Protein AF-A0A7X7UXQ6-F1 (afdb_monomer_lite)

Secondary structure (DSSP, 8-state):
--HHHHHHHHHHHHHTTEEEEE-TTS-EEEEEPPPHHHHHHHHTS---HHHHHHHHHTTSPTT--GGGS-HHHHHHHHHHHHHHHHHHHHHHHHHHTSS------

Sequence (105 aa):
MDSESLKKFQECSLKARTLKVTLPSGFEFDFILPTTGRFLAFTKGKKTQDDLIQLLQEGFPEGLNVEDLPLDDFNYLNEVISNFFEEMMKKKESQTGSETTQENS

pLDDT: mean 75.97, std 15.03, range [34.34, 93.5]

Radius of gyration: 17.72 Å; chains: 1; bounding box: 43×42×54 Å

Foldseek 3Di:
DDPVVVVVVVVVVQVVQWDWDQFPVRDTDIFGAADPVLVVVQVPDDDDPVSVQVNRQVRGDPPDGLVPDDPRRNVVVVVVNVVVVVVVVVVVVVVVVPPDDDDDD

Structure (mmCIF, N/CA/C/O backbone):
data_AF-A0A7X7UXQ6-F1
#
_entry.id   AF-A0A7X7UXQ6-F1
#
loop_
_atom_site.group_PDB
_atom_site.id
_atom_site.type_symbol
_atom_site.label_atom_id
_atom_site.label_alt_id
_atom_site.label_comp_id
_atom_site.label_asym_id
_atom_site.label_entity_id
_atom_site.label_seq_id
_atom_site.pdbx_PDB_ins_code
_atom_site.Cartn_x
_atom_site.Cartn_y
_atom_site.Cartn_z
_atom_site.occupancy
_atom_site.B_iso_or_equiv
_atom_site.auth_seq_id
_atom_site.auth_comp_id
_atom_site.auth_asym_id
_atom_site.auth_atom_id
_atom_site.pdbx_PDB_model_num
ATOM 1 N N . MET A 1 1 ? 18.590 -10.190 22.890 1.00 59.88 1 MET A N 1
ATOM 2 C CA . MET A 1 1 ? 18.428 -10.589 21.478 1.00 59.88 1 MET A CA 1
ATOM 3 C C . MET A 1 1 ? 19.622 -10.031 20.730 1.00 59.88 1 MET A C 1
ATOM 5 O O . MET A 1 1 ? 19.849 -8.832 20.836 1.00 59.88 1 MET A O 1
ATOM 9 N N . ASP A 1 2 ? 20.438 -10.872 20.103 1.00 81.88 2 ASP A N 1
ATOM 10 C CA . ASP A 1 2 ? 21.579 -10.400 19.308 1.00 81.88 2 ASP A CA 1
ATOM 11 C C . ASP A 1 2 ? 21.134 -9.882 17.925 1.00 81.88 2 ASP A C 1
ATOM 13 O O . ASP A 1 2 ? 20.003 -10.107 17.484 1.00 81.88 2 ASP A O 1
ATOM 17 N N . SER A 1 3 ? 22.024 -9.136 17.265 1.00 77.25 3 SER A N 1
ATOM 18 C CA . SER A 1 3 ? 21.768 -8.471 15.976 1.00 77.25 3 SER A CA 1
ATOM 19 C C . SER A 1 3 ? 21.373 -9.454 14.865 1.00 77.25 3 SER A C 1
ATOM 21 O O . SER A 1 3 ? 20.536 -9.142 14.019 1.00 77.25 3 SER A O 1
ATOM 23 N N . GLU A 1 4 ? 21.921 -10.670 14.887 1.00 79.94 4 GLU A N 1
ATOM 24 C CA . GLU A 1 4 ? 21.634 -11.700 13.887 1.00 79.94 4 GLU A CA 1
ATOM 25 C C . GLU A 1 4 ? 20.246 -12.321 14.093 1.00 79.94 4 GLU A C 1
ATOM 27 O O . GLU A 1 4 ? 19.480 -12.4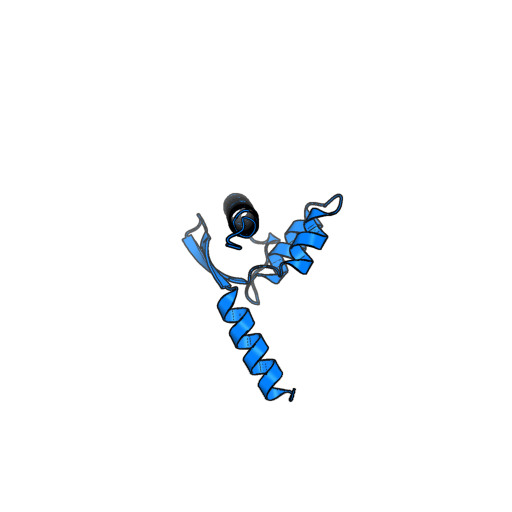78 13.141 1.00 79.94 4 GLU A O 1
ATOM 32 N N . SER A 1 5 ? 19.877 -12.597 15.343 1.00 75.44 5 SER A N 1
ATOM 33 C CA . SER A 1 5 ? 18.537 -13.051 15.714 1.00 75.44 5 SER A CA 1
ATOM 34 C C . SER A 1 5 ? 17.484 -11.991 15.398 1.00 75.44 5 SER A C 1
ATOM 36 O O . SER A 1 5 ? 16.396 -12.328 14.933 1.00 75.44 5 SER A O 1
ATOM 38 N N . LEU A 1 6 ? 17.801 -10.706 15.608 1.00 66.81 6 LEU A N 1
ATOM 39 C CA . LEU A 1 6 ? 16.920 -9.593 15.252 1.00 66.81 6 LEU A CA 1
ATOM 40 C C . LEU A 1 6 ? 16.702 -9.510 13.737 1.00 66.81 6 LEU A C 1
ATOM 42 O O . LEU A 1 6 ? 15.555 -9.391 13.312 1.00 66.81 6 LEU A O 1
ATOM 46 N N . LYS A 1 7 ? 17.760 -9.652 12.929 1.00 69.12 7 LYS A N 1
ATOM 47 C CA . LYS A 1 7 ? 17.646 -9.707 11.463 1.00 69.12 7 LYS A CA 1
ATOM 48 C C . LYS A 1 7 ? 16.806 -10.891 10.994 1.00 69.12 7 LYS A C 1
ATOM 50 O O . LYS A 1 7 ? 15.855 -10.689 10.250 1.00 69.12 7 LYS A O 1
ATOM 55 N N . LYS A 1 8 ? 17.072 -12.103 11.490 1.00 66.50 8 LYS A N 1
ATOM 56 C CA . LYS A 1 8 ? 16.286 -13.301 11.134 1.00 66.50 8 LYS A CA 1
ATOM 57 C C . LYS A 1 8 ? 14.817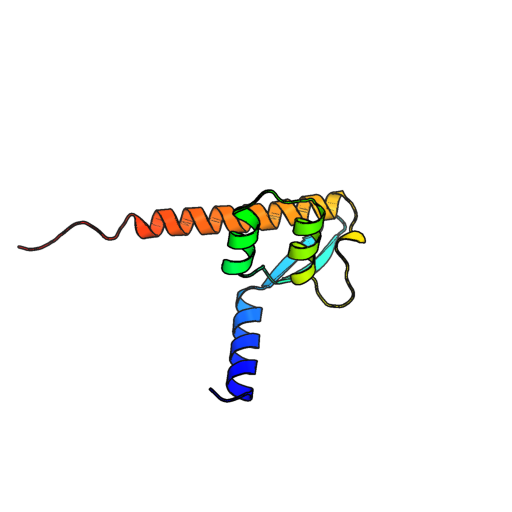 -13.162 11.535 1.00 66.50 8 LYS A C 1
ATOM 59 O O . LYS A 1 8 ? 13.927 -13.542 10.778 1.00 66.50 8 LYS A O 1
ATOM 64 N N . PHE A 1 9 ? 14.544 -12.580 12.703 1.00 70.00 9 PHE A N 1
ATOM 65 C CA . PHE A 1 9 ? 13.181 -12.286 13.140 1.00 70.00 9 PHE A CA 1
ATOM 66 C C . PHE A 1 9 ? 12.496 -11.252 12.239 1.00 70.00 9 PHE A C 1
ATOM 68 O O . PHE A 1 9 ? 11.333 -11.437 11.880 1.00 70.00 9 PHE A O 1
ATOM 75 N N . GLN A 1 10 ? 13.202 -10.188 11.850 1.00 65.00 10 GLN A N 1
ATOM 76 C CA . GLN A 1 10 ? 12.699 -9.179 10.918 1.00 65.00 10 GLN A CA 1
ATOM 77 C C . GLN A 1 10 ? 12.421 -9.787 9.540 1.00 65.00 10 GLN A C 1
ATOM 79 O O . GLN A 1 10 ? 11.328 -9.597 9.022 1.00 65.00 10 GLN A O 1
ATOM 84 N N . GLU A 1 11 ? 13.336 -10.581 8.988 1.00 63.50 11 GLU A N 1
ATOM 85 C CA . GLU A 1 11 ? 13.176 -11.272 7.703 1.00 63.50 11 GLU A CA 1
ATOM 86 C C . GLU A 1 11 ? 11.988 -12.245 7.711 1.00 63.50 11 GLU A C 1
ATOM 88 O O . GLU A 1 11 ? 11.159 -12.214 6.802 1.00 63.50 11 GLU A O 1
ATOM 93 N N . CYS A 1 12 ? 11.848 -13.068 8.756 1.00 59.16 12 CYS A N 1
ATOM 94 C CA . CYS A 1 12 ? 10.687 -13.948 8.915 1.00 59.16 12 CYS A CA 1
ATOM 95 C C . CYS A 1 12 ? 9.381 -13.159 9.077 1.00 59.16 12 CYS A C 1
ATOM 97 O O . CYS A 1 12 ? 8.370 -13.501 8.465 1.00 59.16 12 CYS A O 1
ATOM 99 N N . SER A 1 13 ? 9.394 -12.081 9.864 1.00 59.31 13 SER A N 1
ATOM 100 C CA . SER A 1 13 ? 8.212 -11.238 10.079 1.00 59.31 13 SER A CA 1
ATOM 101 C C . SER A 1 13 ? 7.819 -10.452 8.829 1.00 59.31 13 SER A C 1
ATOM 103 O O . SER A 1 13 ? 6.643 -10.162 8.634 1.00 59.31 13 SER A O 1
ATOM 105 N N . LEU A 1 14 ? 8.781 -10.069 7.987 1.00 60.78 14 LEU A N 1
ATOM 106 C CA . LEU A 1 14 ? 8.531 -9.424 6.698 1.00 60.78 14 LEU A CA 1
ATOM 107 C C . LEU A 1 14 ? 7.903 -10.418 5.720 1.00 60.78 14 LEU A C 1
ATOM 109 O O . LEU A 1 14 ? 6.826 -10.132 5.213 1.00 60.78 14 LEU A O 1
ATOM 113 N N . LYS A 1 15 ? 8.476 -11.622 5.573 1.00 60.47 15 LYS A N 1
ATOM 114 C CA . LYS A 1 15 ? 7.918 -12.688 4.717 1.00 60.47 15 LYS A CA 1
ATOM 115 C C . LYS A 1 15 ? 6.481 -13.071 5.087 1.00 60.47 15 LYS A C 1
ATOM 117 O O . LYS A 1 15 ? 5.685 -13.369 4.208 1.00 60.47 15 LYS A O 1
ATOM 122 N N . ALA A 1 16 ? 6.129 -13.034 6.373 1.00 62.81 16 ALA A N 1
ATOM 123 C CA . ALA A 1 16 ? 4.771 -13.323 6.843 1.00 62.81 16 ALA A CA 1
ATOM 124 C C . ALA A 1 16 ? 3.741 -12.209 6.546 1.00 62.81 16 ALA A C 1
ATOM 126 O O . ALA A 1 16 ? 2.552 -12.401 6.796 1.00 62.81 16 ALA A O 1
ATOM 127 N N . ARG A 1 17 ? 4.179 -11.038 6.064 1.00 74.25 17 ARG A N 1
ATOM 128 C CA . ARG A 1 17 ? 3.337 -9.852 5.814 1.00 74.25 17 ARG A CA 1
ATOM 129 C C . ARG A 1 17 ? 3.402 -9.367 4.364 1.00 74.25 17 ARG A C 1
ATOM 131 O O . ARG A 1 17 ? 2.951 -8.264 4.077 1.00 74.25 17 ARG A O 1
ATOM 138 N N . THR A 1 18 ? 3.960 -10.165 3.464 1.00 83.50 18 THR A N 1
ATOM 139 C CA . THR A 1 18 ? 4.050 -9.838 2.041 1.00 83.50 18 THR A CA 1
ATOM 140 C C . THR A 1 18 ? 2.849 -10.410 1.292 1.00 83.50 18 THR A C 1
ATOM 142 O O . THR A 1 18 ? 2.503 -11.578 1.466 1.00 83.50 18 THR A O 1
ATOM 145 N N . LEU A 1 19 ? 2.220 -9.596 0.448 1.00 84.50 19 LEU A N 1
ATOM 146 C CA . LEU A 1 19 ? 1.207 -10.006 -0.516 1.00 84.50 19 LEU A CA 1
ATOM 147 C C . LEU A 1 19 ? 1.790 -9.901 -1.919 1.00 84.50 19 LEU A C 1
ATOM 149 O O . LEU A 1 19 ? 2.307 -8.855 -2.296 1.00 84.50 19 LEU A O 1
ATOM 153 N N . LYS A 1 20 ? 1.653 -10.959 -2.714 1.00 88.56 20 LYS A N 1
ATOM 154 C CA . LYS A 1 20 ? 1.896 -10.865 -4.152 1.00 88.56 20 LYS A CA 1
ATOM 155 C C . LYS A 1 20 ? 0.717 -10.130 -4.784 1.00 88.56 20 LYS A C 1
ATOM 157 O O . LYS A 1 20 ? -0.416 -10.602 -4.697 1.00 88.56 20 LYS A O 1
ATOM 162 N N . VAL A 1 21 ? 0.985 -8.975 -5.381 1.00 89.31 21 VAL A N 1
ATOM 163 C CA . VAL A 1 21 ? -0.007 -8.129 -6.044 1.00 89.31 21 VAL A CA 1
ATOM 164 C C . VAL A 1 21 ? 0.220 -8.200 -7.547 1.00 89.31 21 VAL A C 1
ATOM 166 O O . VAL A 1 21 ? 1.334 -7.999 -8.026 1.00 89.31 21 VAL A O 1
ATOM 169 N N . THR A 1 22 ? -0.857 -8.457 -8.283 1.00 92.19 22 THR A N 1
ATOM 170 C CA . THR A 1 22 ? -0.915 -8.288 -9.736 1.00 92.19 22 THR A CA 1
ATOM 171 C C . THR A 1 22 ? -1.825 -7.102 -10.015 1.00 92.19 22 THR A C 1
ATOM 173 O O . THR A 1 22 ? -3.004 -7.134 -9.655 1.00 92.19 22 THR A O 1
ATOM 176 N N . LEU A 1 23 ? -1.265 -6.047 -10.599 1.00 91.19 23 LEU A N 1
ATOM 177 C CA . LEU A 1 23 ? -2.000 -4.848 -10.983 1.00 91.19 23 LEU A CA 1
ATOM 178 C C . LEU A 1 23 ? -2.808 -5.092 -12.271 1.00 91.19 23 LEU A C 1
ATOM 180 O O . LEU A 1 23 ? -2.425 -5.948 -13.075 1.00 91.19 23 LEU A O 1
ATOM 184 N N . PRO A 1 24 ? -3.891 -4.332 -12.512 1.00 92.44 24 PRO A N 1
ATOM 185 C CA . PRO A 1 24 ? -4.645 -4.365 -13.767 1.00 92.44 24 PRO A CA 1
ATOM 186 C C . PRO A 1 24 ? -3.791 -4.198 -15.032 1.00 92.44 24 PRO A C 1
ATOM 188 O O . PRO A 1 24 ? -4.075 -4.834 -16.047 1.00 92.44 24 PRO A O 1
ATOM 191 N N . SER A 1 25 ? -2.717 -3.404 -14.971 1.00 91.88 25 SER A N 1
ATOM 192 C CA . SER A 1 25 ? -1.735 -3.265 -16.060 1.00 91.88 25 SER A CA 1
ATOM 193 C C . SER A 1 25 ? -0.945 -4.543 -16.384 1.00 91.88 25 SER A C 1
ATOM 195 O O . SER A 1 25 ? -0.235 -4.594 -17.389 1.00 91.88 25 SER A O 1
ATOM 197 N N . GLY A 1 26 ? -1.054 -5.580 -15.550 1.00 91.31 26 GLY A N 1
ATOM 198 C CA . GLY A 1 26 ? -0.285 -6.819 -15.643 1.00 91.31 26 GLY A CA 1
ATOM 199 C C . GLY A 1 26 ? 1.066 -6.763 -14.929 1.00 91.31 26 GLY A C 1
ATOM 200 O O . GLY A 1 26 ? 1.809 -7.742 -14.968 1.00 91.31 26 GLY A O 1
ATOM 201 N N . PHE A 1 27 ? 1.400 -5.648 -14.273 1.00 90.12 27 PHE A N 1
ATOM 202 C CA . PHE A 1 27 ? 2.602 -5.548 -13.451 1.00 90.12 27 PHE A CA 1
ATOM 203 C C . PHE A 1 27 ? 2.446 -6.349 -12.152 1.00 90.12 27 PHE A C 1
ATOM 205 O O . PHE A 1 27 ? 1.443 -6.230 -11.447 1.00 90.12 27 PHE A O 1
ATOM 212 N N . GLU A 1 28 ? 3.454 -7.154 -11.821 1.00 93.25 28 GLU A N 1
ATOM 213 C CA . GLU A 1 28 ? 3.461 -7.997 -10.627 1.00 93.25 28 GLU A CA 1
ATOM 214 C C . GLU A 1 28 ? 4.583 -7.607 -9.677 1.00 93.25 28 GLU A C 1
ATOM 216 O O . GLU A 1 28 ? 5.735 -7.462 -10.090 1.00 93.25 28 GLU A O 1
ATOM 221 N N . PHE A 1 29 ? 4.268 -7.524 -8.387 1.00 90.50 29 PHE A N 1
ATOM 222 C CA . PHE A 1 29 ? 5.264 -7.275 -7.356 1.00 90.50 29 PHE A CA 1
ATOM 223 C C . PHE A 1 29 ? 4.833 -7.799 -5.987 1.00 90.50 29 PHE A C 1
ATOM 225 O O . PHE A 1 29 ? 3.667 -8.104 -5.736 1.00 90.50 29 PHE A O 1
ATOM 232 N N . ASP A 1 30 ? 5.809 -7.895 -5.093 1.00 90.06 30 ASP A N 1
ATOM 233 C CA . ASP A 1 30 ? 5.604 -8.253 -3.699 1.00 90.06 30 ASP A CA 1
ATOM 234 C C . ASP A 1 30 ? 5.382 -6.974 -2.880 1.00 90.06 30 ASP A C 1
ATOM 236 O O . ASP A 1 30 ? 6.291 -6.162 -2.713 1.00 90.06 30 ASP A O 1
ATOM 240 N N . PHE A 1 31 ? 4.165 -6.793 -2.371 1.00 89.25 31 PHE A N 1
ATOM 241 C CA . PHE A 1 31 ? 3.777 -5.671 -1.523 1.00 89.25 31 PHE A CA 1
ATOM 242 C C . PHE A 1 31 ? 3.895 -6.048 -0.047 1.00 89.25 31 PHE A C 1
ATOM 244 O O . PHE A 1 31 ? 3.306 -7.029 0.411 1.00 89.25 31 PHE A O 1
ATOM 251 N N . ILE A 1 32 ? 4.629 -5.260 0.731 1.00 87.75 32 ILE A N 1
ATOM 252 C CA . ILE A 1 32 ? 4.759 -5.464 2.175 1.00 87.75 32 ILE A CA 1
ATOM 253 C C . ILE A 1 32 ? 3.622 -4.719 2.873 1.00 87.75 32 ILE A C 1
ATOM 255 O O . ILE A 1 32 ? 3.556 -3.494 2.855 1.00 87.75 32 ILE A O 1
ATOM 259 N N . LEU A 1 33 ? 2.732 -5.458 3.532 1.00 83.88 33 LEU A N 1
ATOM 260 C CA . LEU A 1 33 ? 1.615 -4.861 4.253 1.00 83.88 33 LEU A CA 1
ATOM 261 C C . LEU A 1 33 ? 2.101 -3.927 5.371 1.00 83.88 33 LEU A C 1
ATOM 263 O O . LEU A 1 33 ? 2.995 -4.299 6.148 1.00 83.88 33 LEU A O 1
ATOM 267 N N . PRO A 1 34 ? 1.459 -2.756 5.545 1.00 78.88 34 PRO A N 1
ATOM 268 C CA . PRO A 1 34 ? 1.786 -1.876 6.648 1.00 78.88 34 PRO A CA 1
ATOM 269 C C . PRO A 1 34 ? 1.466 -2.552 7.983 1.00 78.88 34 PRO A C 1
ATOM 271 O O . PRO A 1 34 ? 0.523 -3.333 8.134 1.00 78.88 34 PRO A O 1
ATOM 274 N N . THR A 1 35 ? 2.270 -2.246 9.001 1.00 78.62 35 THR A N 1
ATOM 275 C CA . THR A 1 35 ? 2.056 -2.812 10.339 1.00 78.62 35 THR A CA 1
ATOM 276 C C . THR A 1 35 ? 0.722 -2.342 10.927 1.00 78.62 35 THR A C 1
ATOM 278 O O . THR A 1 35 ? 0.321 -1.197 10.718 1.00 78.62 35 THR A O 1
ATOM 281 N N . THR A 1 36 ? 0.062 -3.176 11.741 1.00 74.12 36 THR A N 1
ATOM 282 C CA . THR A 1 36 ? -1.217 -2.817 12.385 1.00 74.12 36 THR A CA 1
ATOM 283 C C . THR A 1 36 ? -1.139 -1.486 13.138 1.00 74.12 36 THR A C 1
ATOM 285 O O . THR A 1 36 ? -2.064 -0.690 13.060 1.00 74.12 36 THR A O 1
ATOM 288 N N . GLY A 1 37 ? -0.030 -1.201 13.832 1.00 77.12 37 GLY A N 1
ATOM 289 C CA . GLY A 1 37 ? 0.149 0.070 14.541 1.00 77.12 37 GLY A CA 1
ATOM 290 C C . GLY A 1 37 ? 0.183 1.283 13.607 1.00 77.12 37 GLY A C 1
ATOM 291 O O . GLY A 1 37 ? -0.475 2.282 13.890 1.00 77.12 37 GLY A O 1
ATOM 292 N N . ARG A 1 38 ? 0.892 1.181 12.473 1.00 79.00 38 ARG A N 1
ATOM 293 C CA . ARG A 1 38 ? 0.939 2.233 11.441 1.00 79.00 38 ARG A CA 1
ATOM 294 C C . ARG A 1 38 ? -0.423 2.435 10.788 1.00 79.00 38 ARG A C 1
ATOM 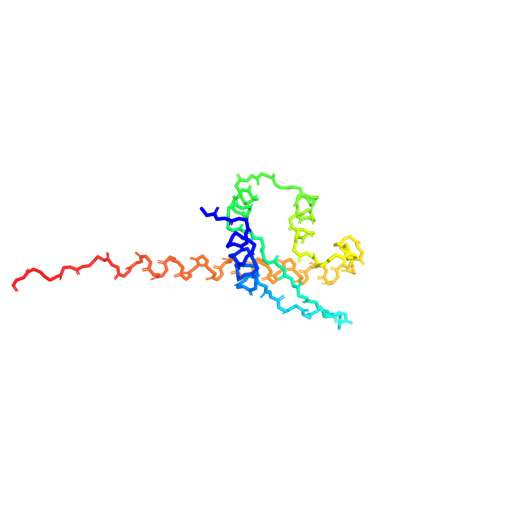296 O O . ARG A 1 38 ? -0.875 3.570 10.691 1.00 79.00 38 ARG A O 1
ATOM 303 N N . PHE A 1 39 ? -1.106 1.350 10.437 1.00 76.81 39 PHE A N 1
ATOM 304 C CA . PHE A 1 39 ? -2.448 1.420 9.865 1.00 76.81 39 PHE A CA 1
ATOM 305 C C . PHE A 1 39 ? -3.460 2.043 10.840 1.00 76.81 39 PHE A C 1
ATOM 307 O O . PHE A 1 39 ? -4.195 2.950 10.472 1.00 76.81 39 PHE A O 1
ATOM 314 N N . LEU A 1 40 ? -3.458 1.644 12.116 1.00 76.06 40 LEU A N 1
ATOM 315 C CA . LEU A 1 40 ? -4.337 2.246 13.127 1.00 76.06 40 LEU A CA 1
ATOM 316 C C . LEU A 1 40 ? -4.012 3.725 13.386 1.00 76.06 40 LEU A C 1
ATOM 318 O O . LEU A 1 40 ? -4.911 4.513 13.667 1.00 76.06 40 LEU A O 1
ATOM 322 N N . ALA A 1 41 ? -2.741 4.125 13.316 1.00 79.56 41 ALA A N 1
ATOM 323 C CA . ALA A 1 41 ? -2.362 5.537 13.386 1.00 79.56 41 ALA A CA 1
ATOM 324 C C . ALA A 1 41 ? -2.832 6.313 12.142 1.00 79.56 41 ALA A C 1
ATOM 326 O O . ALA A 1 41 ? -3.243 7.474 12.239 1.00 79.56 41 ALA A O 1
ATOM 327 N N . PHE A 1 42 ? -2.824 5.661 10.978 1.00 78.00 42 PHE A N 1
ATOM 328 C CA . PHE A 1 42 ? -3.407 6.194 9.758 1.00 78.00 42 PHE A CA 1
ATOM 329 C C . PHE A 1 42 ? -4.927 6.389 9.921 1.00 78.00 42 PHE A C 1
ATOM 331 O O . PHE A 1 42 ? -5.401 7.508 9.781 1.00 78.00 42 PHE A O 1
ATOM 338 N N . THR A 1 43 ? -5.692 5.391 10.363 1.00 74.62 43 THR A N 1
ATOM 339 C CA . THR A 1 43 ? -7.165 5.496 10.436 1.00 74.62 43 THR A CA 1
ATOM 340 C C . THR A 1 43 ? -7.709 6.428 11.529 1.00 74.62 43 THR A C 1
ATOM 342 O O . THR A 1 43 ? -8.845 6.884 11.435 1.00 74.62 43 THR A O 1
ATOM 345 N N . LYS A 1 44 ? -6.927 6.761 12.564 1.00 79.88 44 LYS A N 1
ATOM 346 C CA . LYS A 1 44 ? -7.377 7.567 13.721 1.00 79.88 44 LYS A CA 1
ATOM 347 C C . LYS A 1 44 ? -7.452 9.090 13.504 1.00 79.88 44 LYS A C 1
ATOM 349 O O . LYS A 1 44 ? -7.748 9.808 14.457 1.00 79.88 44 LYS A O 1
ATOM 354 N N . GLY A 1 45 ? -7.184 9.616 12.307 1.00 69.19 45 GLY A N 1
ATOM 355 C CA . GLY A 1 45 ? -7.163 11.068 12.062 1.00 69.19 45 GLY A CA 1
ATOM 356 C C . GLY A 1 45 ? -7.716 11.481 10.700 1.00 69.19 45 GLY A C 1
ATOM 357 O O . GLY A 1 45 ? -7.967 10.633 9.852 1.00 69.19 45 GLY A O 1
ATOM 358 N N . LYS A 1 46 ? -7.865 12.795 10.469 1.00 71.69 46 LYS A N 1
ATOM 359 C CA . LYS A 1 46 ? -8.068 13.328 9.111 1.00 71.69 46 LYS A CA 1
ATOM 360 C C . LYS A 1 46 ? -6.815 13.017 8.294 1.00 71.69 46 LYS A C 1
ATOM 362 O O . LYS A 1 46 ? -5.723 13.364 8.737 1.00 71.69 46 LYS A O 1
ATOM 367 N N . LYS A 1 47 ? -6.981 12.337 7.164 1.00 76.12 47 LYS A N 1
ATOM 368 C CA . LYS A 1 47 ? -5.890 11.942 6.272 1.00 76.12 47 LYS A CA 1
ATOM 369 C C . LYS A 1 47 ? -5.919 12.780 5.009 1.00 76.12 47 LYS A C 1
ATOM 371 O O . LYS A 1 47 ? -7.002 13.097 4.511 1.00 76.12 47 LYS A O 1
ATOM 376 N N . THR A 1 48 ? -4.744 13.118 4.506 1.00 83.06 48 THR A N 1
ATOM 377 C CA . THR A 1 48 ? -4.584 13.632 3.147 1.00 83.06 48 THR A CA 1
ATOM 378 C C . THR A 1 48 ? -4.354 12.477 2.175 1.00 83.06 48 THR A C 1
ATOM 380 O O . THR A 1 48 ? -4.100 11.338 2.573 1.00 83.06 48 THR A O 1
ATOM 383 N N . GLN A 1 49 ? -4.451 12.771 0.880 1.00 79.94 49 GLN A N 1
ATOM 384 C CA . GLN A 1 49 ? -4.030 11.837 -0.160 1.00 79.94 49 GLN A CA 1
ATOM 385 C C . GLN A 1 49 ? -2.527 11.522 -0.043 1.00 79.94 49 GLN A C 1
ATOM 387 O O . GLN A 1 49 ? -2.138 10.368 -0.193 1.00 79.94 49 GLN A O 1
ATOM 392 N N . ASP A 1 50 ? -1.710 12.509 0.331 1.00 86.25 50 ASP A N 1
ATOM 393 C CA . ASP A 1 50 ? -0.265 12.347 0.531 1.00 86.25 50 ASP A CA 1
ATOM 394 C C . ASP A 1 50 ? 0.058 11.370 1.673 1.00 86.25 50 ASP A C 1
ATOM 396 O O . ASP A 1 50 ? 0.956 10.541 1.541 1.00 86.25 50 ASP A O 1
ATOM 400 N N . ASP A 1 51 ? -0.711 11.400 2.772 1.00 85.44 51 ASP A N 1
ATOM 401 C CA . ASP A 1 51 ? -0.549 10.444 3.877 1.00 85.44 51 ASP A CA 1
ATOM 402 C C . ASP A 1 51 ? -0.772 8.998 3.402 1.00 85.44 51 ASP A C 1
ATOM 404 O O . ASP A 1 51 ? -0.114 8.066 3.872 1.00 85.44 51 ASP A O 1
ATOM 408 N N . LEU A 1 52 ? -1.736 8.799 2.493 1.00 82.94 52 LEU A N 1
ATOM 409 C CA . LEU A 1 52 ? -2.037 7.490 1.919 1.00 82.94 52 LEU A CA 1
ATOM 410 C C . LEU A 1 52 ? -0.909 7.049 0.988 1.00 82.94 52 LEU A C 1
ATOM 412 O O . LEU A 1 52 ? -0.430 5.928 1.120 1.00 82.94 52 LEU A O 1
ATOM 416 N N . ILE A 1 53 ? -0.453 7.934 0.098 1.00 88.06 53 ILE A N 1
ATOM 417 C CA . ILE A 1 53 ? 0.676 7.667 -0.803 1.00 88.06 53 ILE A CA 1
ATOM 418 C C . ILE A 1 53 ? 1.906 7.257 0.008 1.00 88.06 53 ILE A C 1
ATOM 420 O O . ILE A 1 53 ? 2.517 6.235 -0.290 1.00 88.06 53 ILE A O 1
ATOM 424 N N . GLN A 1 54 ? 2.220 7.979 1.087 1.00 88.50 54 GLN A N 1
ATOM 425 C CA . GLN A 1 54 ? 3.349 7.652 1.952 1.00 88.50 54 GLN A CA 1
ATOM 426 C C . GLN A 1 54 ? 3.192 6.278 2.619 1.00 88.50 54 GLN A C 1
ATOM 428 O O . GLN A 1 54 ? 4.145 5.502 2.654 1.00 88.50 54 GLN A O 1
ATOM 433 N N . LEU A 1 55 ? 1.997 5.954 3.126 1.00 85.81 55 LEU A N 1
ATOM 434 C CA . LEU A 1 55 ? 1.725 4.649 3.731 1.00 85.81 55 LEU A CA 1
ATOM 435 C C . LEU A 1 55 ? 1.870 3.506 2.715 1.00 85.81 55 LEU A C 1
ATOM 437 O O . LEU A 1 55 ? 2.420 2.459 3.050 1.00 85.81 55 LEU A O 1
ATOM 441 N N . LEU A 1 56 ? 1.373 3.701 1.493 1.00 86.56 56 LEU A N 1
ATOM 442 C CA . LEU A 1 56 ? 1.496 2.731 0.407 1.00 86.56 56 LEU A CA 1
ATOM 443 C C . LEU A 1 56 ? 2.957 2.559 -0.009 1.00 86.56 56 LEU A C 1
ATOM 445 O O . LEU A 1 56 ? 3.412 1.430 -0.160 1.00 86.56 56 LEU A O 1
ATOM 449 N N . GLN A 1 57 ? 3.705 3.657 -0.119 1.00 90.69 57 GLN A N 1
ATOM 450 C CA . GLN A 1 57 ? 5.102 3.662 -0.544 1.00 90.69 57 GLN A CA 1
ATOM 451 C C . GLN A 1 57 ? 5.998 2.823 0.376 1.00 90.69 57 GLN A C 1
ATOM 453 O O . GLN A 1 57 ? 6.926 2.180 -0.107 1.00 90.69 57 GLN A O 1
ATOM 458 N N . GLU A 1 58 ? 5.708 2.771 1.684 1.00 87.94 58 GLU A N 1
ATOM 459 C CA . GLU A 1 58 ? 6.430 1.911 2.640 1.00 87.94 58 GLU A CA 1
ATOM 460 C C . GLU A 1 58 ? 6.331 0.410 2.296 1.00 87.94 58 GLU A C 1
ATOM 462 O O . GLU A 1 58 ? 7.188 -0.372 2.709 1.00 87.94 58 GLU A O 1
ATOM 467 N N . GLY A 1 59 ? 5.289 0.003 1.565 1.00 86.81 59 GLY A N 1
ATOM 468 C CA . GLY A 1 59 ? 5.065 -1.379 1.146 1.00 86.81 59 GLY A CA 1
ATOM 469 C C . GLY A 1 59 ? 5.632 -1.734 -0.229 1.00 86.81 59 GLY A C 1
ATOM 470 O O . GLY A 1 59 ? 5.619 -2.912 -0.591 1.00 86.81 59 GLY A O 1
ATOM 471 N N . PHE A 1 60 ? 6.113 -0.755 -1.001 1.00 90.31 60 PHE A N 1
ATOM 472 C CA . PHE A 1 60 ? 6.642 -0.987 -2.346 1.00 90.31 60 PHE A CA 1
ATOM 473 C C . PHE A 1 60 ? 8.078 -1.517 -2.293 1.00 90.31 60 PHE A C 1
ATOM 475 O O . PHE A 1 60 ? 8.840 -1.167 -1.388 1.00 90.31 60 PHE A O 1
ATOM 482 N N . PRO A 1 61 ? 8.480 -2.348 -3.269 1.00 87.88 61 PRO A N 1
ATOM 483 C CA . PRO A 1 61 ? 9.873 -2.724 -3.427 1.00 87.88 61 PRO A CA 1
ATOM 484 C C . PRO A 1 61 ? 10.718 -1.505 -3.816 1.00 87.88 61 PRO A C 1
ATOM 486 O O . PRO A 1 61 ? 10.233 -0.528 -4.389 1.00 87.88 61 PRO A O 1
ATOM 489 N N . GLU A 1 62 ? 12.011 -1.585 -3.512 1.00 86.56 62 GLU A N 1
ATOM 490 C CA . GLU A 1 62 ? 12.968 -0.530 -3.834 1.00 86.56 62 GLU A CA 1
ATOM 491 C C . GLU A 1 62 ? 12.966 -0.216 -5.340 1.00 86.56 62 GLU A C 1
ATOM 493 O O . GLU A 1 62 ? 12.995 -1.117 -6.179 1.00 86.56 62 GLU A O 1
ATOM 498 N N . GLY A 1 63 ? 12.934 1.077 -5.675 1.00 86.94 63 GLY A N 1
ATOM 499 C CA . GLY A 1 63 ? 12.946 1.560 -7.058 1.00 86.94 63 GLY A CA 1
ATOM 500 C C . GLY A 1 63 ? 11.572 1.721 -7.712 1.00 86.94 63 GLY A C 1
ATOM 501 O O . GLY A 1 63 ? 11.521 2.201 -8.842 1.00 86.94 63 GLY A O 1
ATOM 502 N N . LEU A 1 64 ? 10.474 1.376 -7.030 1.00 89.62 64 LEU A N 1
ATOM 503 C CA . LEU A 1 64 ? 9.118 1.694 -7.484 1.00 89.62 64 LEU A CA 1
ATOM 504 C C . LEU A 1 64 ? 8.511 2.818 -6.648 1.00 89.62 64 LEU A C 1
ATOM 506 O O . LEU A 1 64 ? 8.612 2.784 -5.420 1.00 89.62 64 LEU A O 1
ATOM 510 N N . ASN A 1 65 ? 7.814 3.755 -7.295 1.00 91.44 65 ASN A N 1
ATOM 511 C CA . ASN A 1 65 ? 7.056 4.791 -6.598 1.00 91.44 65 ASN A CA 1
ATOM 512 C C . ASN A 1 65 ? 5.557 4.661 -6.861 1.00 91.44 65 ASN A C 1
ATOM 514 O O . ASN A 1 65 ? 5.125 4.401 -7.982 1.00 91.44 65 ASN A O 1
ATOM 518 N N . VAL A 1 66 ? 4.759 4.893 -5.821 1.00 90.31 66 VAL A N 1
ATOM 519 C CA . VAL A 1 66 ? 3.291 4.906 -5.896 1.00 90.31 66 VAL A CA 1
ATOM 520 C C . VAL A 1 66 ? 2.802 5.972 -6.875 1.00 90.31 66 VAL A C 1
ATOM 522 O O . VAL A 1 66 ? 1.834 5.747 -7.592 1.00 90.31 66 VAL A O 1
ATOM 525 N N . GLU A 1 67 ? 3.482 7.118 -6.924 1.00 90.25 67 GLU A N 1
ATOM 526 C CA . GLU A 1 67 ? 3.133 8.242 -7.802 1.00 90.25 67 GLU A CA 1
ATOM 527 C C . GLU A 1 67 ? 3.358 7.939 -9.290 1.00 90.25 67 GLU A C 1
ATOM 529 O O . GLU A 1 67 ? 2.742 8.578 -10.140 1.00 90.25 67 GLU A O 1
ATOM 534 N N . ASP A 1 68 ? 4.193 6.943 -9.602 1.00 91.25 68 ASP A N 1
ATOM 535 C CA . ASP A 1 68 ? 4.450 6.504 -10.976 1.00 91.25 68 ASP A CA 1
ATOM 536 C C . ASP A 1 68 ? 3.384 5.512 -11.477 1.00 91.25 68 ASP A C 1
ATOM 538 O O . ASP A 1 68 ? 3.378 5.147 -12.657 1.00 91.25 68 ASP A O 1
ATOM 542 N N . LEU A 1 69 ? 2.479 5.053 -10.602 1.00 90.25 69 LEU A N 1
ATOM 543 C CA . LEU A 1 69 ? 1.424 4.128 -10.995 1.00 90.25 69 LEU A CA 1
ATOM 544 C C . LEU A 1 69 ? 0.345 4.818 -11.840 1.00 90.25 69 LEU A C 1
ATOM 546 O O . LEU A 1 69 ? -0.110 5.917 -11.508 1.00 90.25 69 LEU A O 1
ATOM 550 N N . PRO A 1 70 ? -0.167 4.139 -12.884 1.00 93.50 70 PRO A N 1
ATOM 551 C CA . PRO A 1 70 ? -1.422 4.525 -13.509 1.00 93.50 70 PRO A CA 1
ATOM 552 C C . PRO A 1 70 ? -2.548 4.639 -12.473 1.00 93.50 70 PRO A C 1
ATOM 554 O O . PRO A 1 70 ? -2.612 3.867 -11.516 1.00 93.50 70 PRO A O 1
ATOM 557 N N . LEU A 1 71 ? -3.482 5.567 -12.694 1.00 90.31 71 LEU A N 1
ATOM 558 C CA . LEU A 1 71 ? -4.583 5.824 -11.757 1.00 90.31 71 LEU A CA 1
ATOM 559 C C . LEU A 1 71 ? -5.411 4.563 -11.445 1.00 90.31 71 LEU A C 1
ATOM 561 O O . LEU A 1 71 ? -5.795 4.350 -10.297 1.00 90.31 71 LEU A O 1
ATOM 565 N N . ASP A 1 72 ? -5.659 3.719 -12.447 1.00 93.12 72 ASP A N 1
ATOM 566 C CA . ASP A 1 72 ? -6.413 2.471 -12.278 1.00 93.12 72 ASP A CA 1
ATOM 567 C C . ASP A 1 72 ? -5.676 1.476 -11.370 1.00 93.12 72 ASP A C 1
ATOM 569 O O . ASP A 1 72 ? -6.282 0.865 -10.488 1.00 93.12 72 ASP A O 1
ATOM 573 N N . ASP A 1 73 ? -4.357 1.372 -11.531 1.00 92.06 73 ASP A N 1
ATOM 574 C CA . ASP A 1 73 ? -3.502 0.523 -10.704 1.00 92.06 73 ASP A CA 1
ATOM 575 C C . ASP A 1 73 ? -3.437 1.036 -9.257 1.00 92.06 73 ASP A C 1
ATOM 577 O O . ASP A 1 73 ? -3.528 0.251 -8.309 1.00 92.06 73 ASP A O 1
ATOM 581 N N . PHE A 1 74 ? -3.338 2.357 -9.076 1.00 90.62 74 PHE A N 1
ATOM 582 C CA . PHE A 1 74 ? -3.387 2.996 -7.760 1.00 90.62 74 PHE A CA 1
ATOM 583 C C . PHE A 1 74 ? -4.712 2.710 -7.039 1.00 90.62 74 PHE A C 1
ATOM 585 O O . PHE A 1 74 ? -4.719 2.302 -5.874 1.00 90.62 74 PHE A O 1
ATOM 592 N N . ASN A 1 75 ? -5.839 2.889 -7.735 1.00 89.38 75 ASN A N 1
ATOM 593 C CA . ASN A 1 75 ? -7.169 2.658 -7.175 1.00 89.38 75 ASN A CA 1
ATOM 594 C C . ASN A 1 75 ? -7.362 1.196 -6.764 1.00 89.38 75 ASN A C 1
ATOM 596 O O . ASN A 1 75 ? -7.838 0.928 -5.659 1.00 89.38 75 ASN A O 1
ATOM 600 N N . TYR A 1 76 ? -6.940 0.261 -7.620 1.00 89.56 76 TYR A N 1
ATOM 601 C CA . TYR A 1 76 ? -6.985 -1.165 -7.317 1.00 89.56 76 TYR A CA 1
ATOM 602 C C . TYR A 1 76 ? -6.167 -1.506 -6.067 1.00 89.56 76 TYR A C 1
ATOM 604 O O . TYR A 1 76 ? -6.648 -2.202 -5.172 1.00 89.56 76 TYR A O 1
ATOM 612 N N . LEU A 1 77 ? -4.942 -0.985 -5.960 1.00 85.6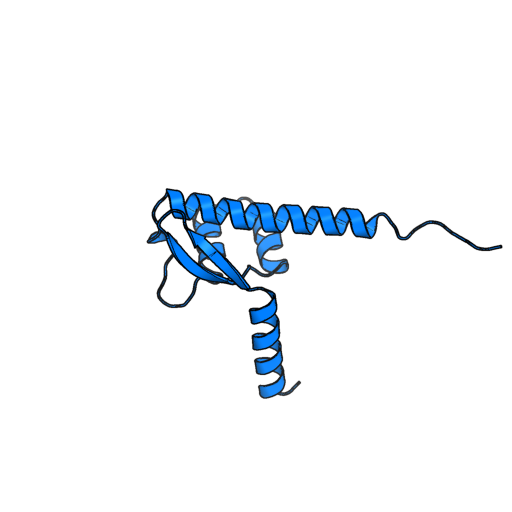9 77 LEU A N 1
ATOM 613 C CA . LEU A 1 77 ? -4.091 -1.257 -4.806 1.00 85.69 77 LEU A CA 1
ATOM 614 C C . LEU A 1 77 ? -4.705 -0.732 -3.498 1.00 85.69 77 LEU A C 1
ATOM 616 O O . LEU A 1 77 ? -4.688 -1.427 -2.478 1.00 85.69 77 LEU A O 1
ATOM 620 N N . ASN A 1 78 ? -5.279 0.472 -3.531 1.00 84.06 78 ASN A N 1
ATOM 621 C CA . ASN A 1 78 ? -5.967 1.054 -2.384 1.00 84.06 78 ASN A CA 1
ATOM 622 C C . ASN A 1 78 ? -7.159 0.188 -1.926 1.00 84.06 78 ASN A C 1
ATOM 624 O O . ASN A 1 78 ? -7.366 -0.005 -0.724 1.00 84.06 78 ASN A O 1
ATOM 628 N N . GLU A 1 79 ? -7.908 -0.385 -2.871 1.00 84.81 79 GLU A N 1
ATOM 629 C CA . GLU A 1 79 ? -9.009 -1.308 -2.585 1.00 84.81 79 GLU A CA 1
ATOM 630 C C . GLU A 1 79 ? -8.512 -2.621 -1.961 1.00 84.81 79 GLU A C 1
ATOM 632 O O . GLU A 1 79 ? -9.020 -3.033 -0.918 1.00 84.81 79 GLU A O 1
ATOM 637 N N . VAL A 1 80 ? -7.482 -3.256 -2.536 1.00 81.88 80 VAL A N 1
ATOM 638 C CA . VAL A 1 80 ? -6.897 -4.508 -2.012 1.00 81.88 80 VAL A CA 1
ATOM 639 C C . VAL A 1 80 ? -6.467 -4.351 -0.555 1.00 81.88 80 VAL A C 1
ATOM 641 O O . VAL A 1 80 ? -6.744 -5.213 0.283 1.00 81.88 80 VAL A O 1
ATOM 644 N N . ILE A 1 81 ? -5.810 -3.237 -0.238 1.00 76.75 81 ILE A N 1
ATOM 645 C CA . ILE A 1 81 ? -5.316 -2.962 1.110 1.00 76.75 81 ILE A CA 1
ATOM 646 C C . ILE A 1 81 ? -6.479 -2.703 2.064 1.00 76.75 81 ILE A C 1
ATOM 648 O O . ILE A 1 81 ? -6.514 -3.286 3.149 1.00 76.75 81 ILE A O 1
ATOM 652 N N . SER A 1 82 ? -7.457 -1.896 1.652 1.00 76.12 82 SER A N 1
ATOM 653 C CA . SER A 1 82 ? -8.657 -1.625 2.452 1.00 76.12 82 SER A CA 1
ATOM 654 C C . SER A 1 82 ? -9.414 -2.918 2.776 1.00 76.12 82 SER A C 1
ATOM 656 O O . SER A 1 82 ? -9.660 -3.209 3.948 1.00 76.12 82 SER A O 1
ATOM 658 N N . ASN A 1 83 ? -9.665 -3.756 1.766 1.00 79.38 83 ASN A N 1
ATOM 659 C CA . ASN A 1 83 ? -10.351 -5.040 1.912 1.00 79.38 83 ASN A CA 1
ATOM 660 C C . ASN A 1 83 ? -9.585 -6.007 2.822 1.00 79.38 83 ASN A C 1
ATOM 662 O O . ASN A 1 83 ? -10.181 -6.645 3.691 1.00 79.38 83 ASN A O 1
ATOM 666 N N . PHE A 1 84 ? -8.259 -6.103 2.673 1.00 74.50 84 PHE A N 1
ATOM 667 C CA . PHE A 1 84 ? -7.433 -6.936 3.548 1.00 74.50 84 PHE A CA 1
ATOM 668 C C . PHE A 1 84 ? -7.605 -6.550 5.025 1.00 74.50 84 PHE A C 1
ATOM 670 O O . PHE A 1 84 ? -7.755 -7.421 5.889 1.00 74.50 84 PHE A O 1
ATOM 677 N N . PHE A 1 85 ? -7.608 -5.250 5.328 1.00 68.50 85 PHE A N 1
ATOM 678 C CA . PHE A 1 85 ? -7.763 -4.770 6.697 1.00 68.50 85 PHE A CA 1
ATOM 679 C C . PHE A 1 85 ? -9.176 -4.962 7.238 1.00 68.50 85 PHE A C 1
ATOM 681 O O . PHE A 1 85 ? -9.319 -5.412 8.376 1.00 68.50 85 PHE A O 1
ATOM 688 N N . GLU A 1 86 ? -10.209 -4.674 6.449 1.00 70.06 86 GLU A N 1
ATOM 689 C CA . GLU A 1 86 ? -11.596 -4.911 6.854 1.00 70.06 86 GLU A CA 1
ATOM 690 C C . GLU A 1 86 ? -11.841 -6.382 7.196 1.00 70.06 86 GLU A C 1
ATOM 692 O O . GLU A 1 86 ? -12.371 -6.694 8.263 1.00 70.06 86 GLU A O 1
ATOM 697 N N . GLU A 1 87 ? -11.389 -7.301 6.343 1.00 70.88 87 GLU A N 1
ATOM 698 C CA . GLU A 1 87 ? -11.530 -8.739 6.575 1.00 70.88 87 GLU A CA 1
ATOM 699 C C . GLU A 1 87 ? -10.744 -9.209 7.808 1.00 70.88 87 GLU A C 1
ATOM 701 O O . GLU A 1 87 ? -11.229 -10.026 8.596 1.00 70.88 87 GLU A O 1
ATOM 706 N N . MET A 1 88 ? -9.546 -8.663 8.036 1.00 64.62 88 MET A N 1
ATOM 707 C CA . MET A 1 88 ? -8.769 -8.930 9.251 1.00 64.62 88 MET A CA 1
ATOM 708 C C . MET A 1 88 ? -9.466 -8.425 10.522 1.00 64.62 88 MET A C 1
ATOM 710 O O . MET A 1 88 ? -9.413 -9.098 11.555 1.00 64.62 88 MET A O 1
ATOM 714 N N . MET A 1 89 ? -10.125 -7.265 10.467 1.00 63.91 89 MET A N 1
ATOM 715 C CA . MET A 1 89 ? -10.870 -6.707 11.601 1.00 63.91 89 MET A CA 1
ATOM 716 C C . MET A 1 89 ? -12.136 -7.522 11.898 1.00 63.91 89 MET A C 1
ATOM 718 O O . MET A 1 89 ? -12.337 -7.917 13.047 1.00 63.91 89 MET A O 1
ATOM 722 N N . LYS A 1 90 ? -12.914 -7.892 10.871 1.00 68.12 90 LYS A N 1
ATOM 723 C CA . LYS A 1 90 ? -14.101 -8.760 11.010 1.00 68.12 90 LYS A CA 1
ATOM 724 C C . LYS A 1 90 ? -13.758 -10.126 11.615 1.00 68.12 90 LYS A C 1
ATOM 726 O O . LYS A 1 90 ? -14.484 -10.631 12.476 1.00 68.12 90 LYS A O 1
ATOM 731 N N . LYS A 1 91 ? -12.633 -10.729 11.204 1.00 61.16 91 LYS A N 1
ATOM 732 C CA . LYS A 1 91 ? -12.147 -12.002 11.769 1.00 61.16 91 LYS A CA 1
ATOM 733 C C . LYS A 1 91 ? -11.792 -11.881 13.247 1.00 61.16 91 LYS A C 1
ATOM 735 O O . LYS A 1 91 ? -12.123 -12.782 14.013 1.00 61.16 91 LYS A O 1
ATOM 740 N N . LYS A 1 92 ? -11.159 -10.777 13.658 1.00 55.72 92 LYS A N 1
ATOM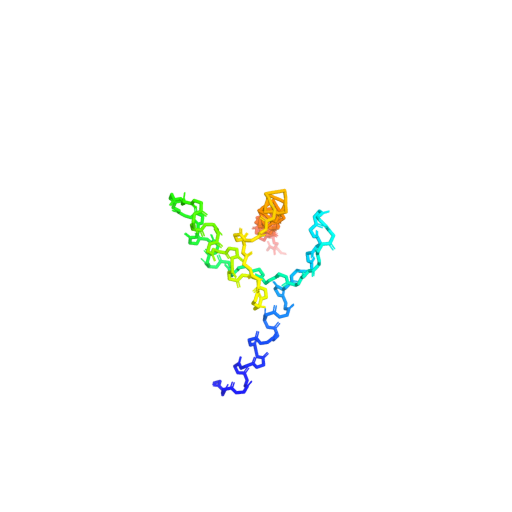 741 C CA . LYS A 1 92 ? -10.855 -10.530 15.074 1.00 55.72 92 LYS A CA 1
ATOM 742 C C . LYS A 1 92 ? -12.124 -10.395 15.901 1.00 55.72 92 LYS A C 1
ATOM 744 O O . LYS A 1 92 ? -12.236 -11.083 16.905 1.00 55.72 92 LYS A O 1
ATOM 749 N N . GLU A 1 93 ? -13.092 -9.600 15.452 1.00 54.12 93 GLU A N 1
ATOM 750 C CA . GLU A 1 93 ? -14.370 -9.418 16.155 1.00 54.12 93 GLU A CA 1
ATOM 751 C C . GLU A 1 93 ? -15.139 -10.738 16.303 1.00 54.12 93 GLU A C 1
ATOM 753 O O . GLU A 1 93 ? -15.631 -11.046 17.389 1.00 54.12 93 GLU A O 1
ATOM 758 N N . SER A 1 94 ? -15.136 -11.568 15.256 1.00 55.03 94 SER A N 1
ATOM 759 C CA . SER A 1 94 ? -15.762 -12.897 15.268 1.00 55.03 94 SER A CA 1
ATOM 760 C C . SER A 1 94 ? -15.056 -13.891 16.204 1.00 55.03 94 SER A C 1
ATOM 762 O O . SER A 1 94 ? -15.705 -14.775 16.756 1.00 55.03 94 SER A O 1
ATOM 764 N N . GLN A 1 95 ? -13.742 -13.750 16.415 1.00 48.94 95 GLN A N 1
ATOM 765 C CA . GLN A 1 95 ? -12.972 -14.604 17.329 1.00 48.94 95 GLN A CA 1
ATOM 766 C C . GLN A 1 95 ? -13.049 -14.145 18.793 1.00 48.94 95 GLN A C 1
ATOM 768 O O . GLN A 1 95 ? -13.098 -14.989 19.681 1.00 48.94 95 GLN A O 1
ATOM 773 N N . THR A 1 96 ? -13.146 -12.840 19.075 1.00 45.53 96 THR A N 1
ATOM 774 C CA . THR A 1 96 ? -13.349 -12.335 20.452 1.00 45.53 96 THR A CA 1
ATOM 775 C C . THR A 1 96 ? -14.772 -12.517 20.992 1.00 45.53 96 THR A C 1
ATOM 777 O O . THR A 1 96 ? -14.993 -12.306 22.180 1.00 45.53 96 THR A O 1
ATOM 780 N N . GLY A 1 97 ? -15.736 -12.927 20.162 1.00 41.44 97 GLY A N 1
ATOM 781 C CA . GLY A 1 97 ? -17.119 -13.191 20.578 1.00 41.44 97 GLY A CA 1
ATOM 782 C C . GLY A 1 97 ? -17.408 -14.613 21.086 1.00 41.44 97 GLY A C 1
ATOM 783 O O . GLY A 1 97 ? -18.548 -14.883 21.445 1.00 41.44 97 GLY A O 1
ATOM 784 N N . SER A 1 98 ? -16.429 -15.531 21.099 1.00 45.06 98 SER A N 1
ATOM 785 C CA . SER A 1 98 ? -16.648 -16.956 21.440 1.00 45.06 98 SER A CA 1
ATOM 786 C C . SER A 1 98 ? -15.869 -17.473 22.659 1.00 45.06 98 SER A C 1
ATOM 788 O O . SER A 1 98 ? -15.778 -18.680 22.851 1.00 45.06 98 SER A O 1
ATOM 790 N N . GLU A 1 99 ? -15.362 -16.598 23.532 1.00 46.06 99 GLU A N 1
ATOM 791 C CA . GLU A 1 99 ? -14.805 -17.003 24.835 1.00 46.06 99 GLU A CA 1
ATOM 792 C C . GLU A 1 99 ? -15.499 -16.275 25.992 1.00 46.06 99 GLU A C 1
ATOM 794 O O . GLU A 1 99 ? -14.906 -15.494 26.731 1.00 46.06 99 GLU A O 1
ATOM 799 N N . THR A 1 100 ? -16.802 -16.505 26.164 1.00 45.94 100 THR A N 1
ATOM 800 C CA . THR A 1 100 ? -17.441 -16.405 27.487 1.00 45.94 100 THR A CA 1
ATOM 801 C C . THR A 1 100 ? -18.784 -17.127 27.483 1.00 45.94 100 THR A C 1
ATOM 803 O O . THR A 1 100 ? -19.818 -16.506 27.277 1.00 45.94 100 THR A O 1
ATOM 806 N N . THR A 1 101 ? -18.810 -18.435 27.757 1.00 36.72 101 THR A N 1
ATOM 807 C CA . THR A 1 101 ? -19.864 -19.018 28.608 1.00 36.72 101 THR A CA 1
ATOM 808 C C . THR A 1 101 ? -19.357 -20.294 29.284 1.00 36.72 101 THR A C 1
ATOM 810 O O . THR A 1 101 ? -18.573 -21.050 28.723 1.00 36.72 101 THR A O 1
ATOM 813 N N . GLN A 1 102 ? -19.769 -20.429 30.540 1.00 44.88 102 GLN A N 1
ATOM 814 C CA . GLN A 1 102 ? -19.333 -21.333 31.597 1.00 44.88 102 GLN A CA 1
ATOM 815 C C . GLN A 1 102 ? -19.560 -22.819 31.305 1.00 44.88 102 GLN A C 1
ATOM 817 O O . GLN A 1 102 ? -20.598 -23.181 30.767 1.00 44.88 102 GLN A O 1
ATOM 822 N N . GLU A 1 103 ? -18.720 -23.670 31.895 1.00 34.34 103 GLU A N 1
ATOM 823 C CA . GLU A 1 103 ? -19.236 -24.867 32.561 1.00 34.34 103 GLU A CA 1
ATOM 824 C C . GLU A 1 103 ? -18.481 -25.075 33.877 1.00 34.34 103 GLU A C 1
ATOM 826 O O . GLU A 1 103 ? -17.334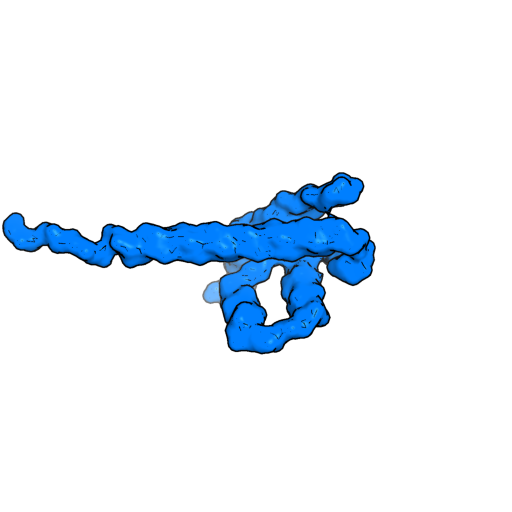 -25.509 33.930 1.00 34.34 103 GLU A O 1
ATOM 831 N N . ASN A 1 104 ? -19.140 -24.641 34.947 1.00 48.03 104 ASN A N 1
ATOM 832 C CA . ASN A 1 104 ? -18.824 -24.978 36.321 1.00 48.03 104 ASN A CA 1
ATOM 833 C C . ASN A 1 104 ? -20.047 -25.763 36.801 1.00 48.03 104 ASN A C 1
ATOM 835 O O . ASN A 1 104 ? -21.097 -25.150 37.012 1.00 48.03 104 ASN A O 1
ATOM 839 N N . SER A 1 105 ? -19.950 -27.088 36.889 1.00 47.28 105 SER A N 1
ATOM 840 C CA . SER A 1 105 ? -20.819 -27.983 37.674 1.00 47.28 105 SER A CA 1
ATOM 841 C C . SER A 1 105 ? -20.182 -29.363 37.754 1.00 47.28 105 SER A C 1
ATOM 843 O O . SER A 1 105 ? -19.873 -29.920 36.681 1.00 47.28 105 SER A O 1
#